Protein AF-A0A087VDQ1-F1 (afdb_monomer)

pLDDT: mean 90.11, std 8.34, range [55.56, 97.06]

Radius of gyration: 11.41 Å; Cα contacts (8 Å, |Δi|>4): 126; chains: 1; bounding box: 32×22×26 Å

Foldseek 3Di:
DPDWWKKFFQAWDWDQDPVRDIDIDHGGFIWTFDADPDQFWTWTHGPPDDPPDDIDIDTPVRMDTDDD

Organism: NCBI:txid100784

Structure (mmCIF, N/CA/C/O backbone):
data_AF-A0A087VDQ1-F1
#
_entry.id   AF-A0A087VDQ1-F1
#
loop_
_atom_site.group_PDB
_atom_site.id
_atom_site.type_symbol
_atom_site.label_atom_id
_atom_site.label_alt_id
_atom_site.label_comp_id
_atom_site.label_asym_id
_atom_site.label_entity_id
_atom_site.label_seq_id
_atom_site.pdbx_PDB_ins_code
_atom_site.Cartn_x
_atom_site.Cartn_y
_atom_site.Cartn_z
_atom_site.occupancy
_atom_site.B_iso_or_equiv
_atom_site.auth_seq_id
_atom_site.auth_comp_id
_atom_site.auth_asym_id
_atom_site.auth_atom_id
_atom_site.pdbx_PDB_model_num
ATOM 1 N N . ALA A 1 1 ? -11.748 10.035 18.827 1.00 55.56 1 ALA A N 1
ATOM 2 C CA . ALA A 1 1 ? -10.807 9.153 18.118 1.00 55.56 1 ALA A CA 1
ATOM 3 C C . ALA A 1 1 ? -10.457 9.853 16.822 1.00 55.56 1 ALA A C 1
ATOM 5 O O . ALA A 1 1 ? -11.374 10.360 16.186 1.00 55.56 1 ALA A O 1
ATOM 6 N N . GLU A 1 2 ? -9.176 9.982 16.492 1.00 62.97 2 GLU A N 1
ATOM 7 C CA . GLU A 1 2 ? -8.799 10.501 15.175 1.00 62.97 2 GLU A CA 1
ATOM 8 C C . GLU A 1 2 ? -9.298 9.536 14.087 1.00 62.97 2 GLU A C 1
ATOM 10 O O . GLU A 1 2 ? -9.354 8.325 14.340 1.00 62.97 2 GLU A O 1
ATOM 15 N N . PRO A 1 3 ? -9.731 10.040 12.920 1.00 74.38 3 PRO A N 1
ATOM 16 C CA . PRO A 1 3 ? -10.209 9.185 11.847 1.00 74.38 3 PRO A CA 1
ATOM 17 C C . PRO A 1 3 ? -9.057 8.323 11.328 1.00 74.38 3 PRO A C 1
ATOM 19 O O . PRO A 1 3 ? -8.009 8.825 10.930 1.00 74.38 3 PRO A O 1
ATOM 22 N N . VAL A 1 4 ? -9.258 7.008 11.343 1.00 83.69 4 VAL A N 1
ATOM 23 C CA . VAL A 1 4 ? -8.317 6.064 10.743 1.00 83.69 4 VAL A CA 1
ATOM 24 C C . VAL A 1 4 ? -8.568 6.057 9.241 1.00 83.69 4 VAL A C 1
ATOM 26 O O . VAL A 1 4 ? -9.643 5.662 8.798 1.00 83.69 4 VAL A O 1
ATOM 29 N N . VAL A 1 5 ? -7.580 6.490 8.460 1.00 92.06 5 VAL A N 1
ATOM 30 C CA . VAL A 1 5 ? -7.658 6.450 6.997 1.00 92.06 5 VAL A CA 1
ATOM 31 C C . VAL A 1 5 ? -7.348 5.031 6.528 1.00 92.06 5 VAL A C 1
ATOM 33 O O . VAL A 1 5 ? -6.247 4.512 6.746 1.00 92.06 5 VAL A O 1
ATOM 36 N N . VAL A 1 6 ? -8.329 4.401 5.886 1.00 93.94 6 VAL A N 1
ATOM 37 C CA . VAL A 1 6 ? -8.169 3.084 5.268 1.00 93.94 6 VAL A CA 1
ATOM 38 C C . VAL A 1 6 ? -7.759 3.280 3.817 1.00 93.94 6 VAL A C 1
ATOM 40 O O . VAL A 1 6 ? -8.348 4.073 3.094 1.00 93.94 6 VAL A O 1
ATOM 43 N N . LEU A 1 7 ? -6.751 2.541 3.379 1.00 95.19 7 LEU A N 1
ATOM 44 C CA . LEU A 1 7 ? -6.308 2.495 1.995 1.00 95.19 7 LEU A CA 1
ATOM 45 C C . LEU A 1 7 ? -6.716 1.172 1.368 1.00 95.19 7 LEU A C 1
ATOM 47 O O . LEU A 1 7 ? -6.732 0.146 2.045 1.00 95.19 7 LEU A O 1
ATOM 51 N N . ARG A 1 8 ? -6.969 1.175 0.062 1.00 96.06 8 ARG A N 1
ATOM 52 C CA . ARG A 1 8 ? -7.145 -0.041 -0.737 1.00 96.06 8 ARG A CA 1
ATOM 53 C C . ARG A 1 8 ? -6.121 -0.096 -1.858 1.00 96.06 8 ARG A C 1
ATOM 55 O O . ARG A 1 8 ? -5.989 0.872 -2.606 1.00 96.06 8 ARG A O 1
ATOM 62 N N . ALA A 1 9 ? -5.441 -1.230 -2.005 1.00 96.75 9 ALA A N 1
ATOM 63 C CA . ALA A 1 9 ? -4.597 -1.499 -3.164 1.00 96.75 9 ALA A CA 1
ATOM 64 C C . ALA A 1 9 ? -5.435 -1.537 -4.445 1.00 96.75 9 ALA A C 1
ATOM 66 O O . ALA A 1 9 ? -6.443 -2.240 -4.530 1.00 96.75 9 ALA A O 1
ATOM 67 N N . LEU A 1 10 ? -4.994 -0.802 -5.459 1.00 97.06 10 LEU A N 1
ATOM 68 C CA . LEU A 1 10 ? -5.580 -0.813 -6.798 1.00 97.06 10 LEU A CA 1
ATOM 69 C C . LEU A 1 10 ? -4.953 -1.898 -7.680 1.00 97.06 10 LEU A C 1
ATOM 71 O O . LEU A 1 10 ? -5.614 -2.429 -8.569 1.00 97.06 10 LEU A O 1
ATOM 75 N N . TYR A 1 11 ? -3.695 -2.252 -7.409 1.00 96.50 11 TYR A N 1
ATOM 76 C CA . TYR A 1 11 ? -2.909 -3.188 -8.209 1.00 96.50 11 TYR A CA 1
ATOM 77 C C . TYR A 1 11 ? -2.133 -4.158 -7.322 1.00 96.50 11 TYR A C 1
ATOM 79 O O . TYR A 1 11 ? -1.826 -3.863 -6.168 1.00 96.50 11 TYR A O 1
ATOM 87 N N . ASN A 1 12 ? -1.766 -5.304 -7.894 1.00 96.62 12 ASN A N 1
ATOM 88 C CA . ASN A 1 12 ? -0.779 -6.181 -7.279 1.00 96.62 12 ASN A CA 1
ATOM 89 C C . ASN A 1 12 ? 0.595 -5.513 -7.365 1.00 96.62 12 ASN A C 1
ATOM 91 O O . ASN A 1 12 ? 0.986 -5.029 -8.428 1.00 96.62 12 ASN A O 1
ATOM 95 N N . TYR A 1 13 ? 1.348 -5.530 -6.274 1.00 94.62 13 TYR A N 1
ATOM 96 C CA . TYR A 1 13 ? 2.709 -5.008 -6.251 1.00 94.62 13 TYR A CA 1
ATOM 97 C C . TYR A 1 13 ? 3.543 -5.787 -5.249 1.00 94.62 13 TYR A C 1
ATOM 99 O O . TYR A 1 13 ? 3.065 -6.143 -4.176 1.00 94.62 13 TYR A O 1
ATOM 107 N N . ALA A 1 14 ? 4.795 -6.059 -5.594 1.00 95.06 14 ALA A N 1
ATOM 108 C CA . ALA A 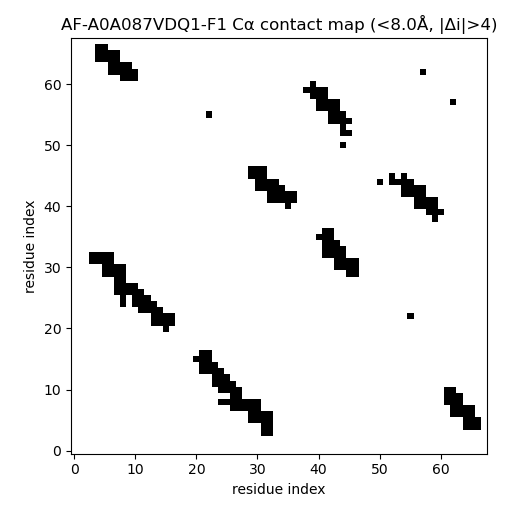1 14 ? 5.722 -6.715 -4.695 1.00 95.06 14 ALA A CA 1
ATOM 109 C C . ALA A 1 14 ? 7.123 -6.147 -4.874 1.00 95.06 14 ALA A C 1
ATOM 111 O O . ALA A 1 14 ? 7.545 -5.837 -5.988 1.00 95.06 14 ALA A O 1
ATOM 112 N N . TYR A 1 15 ? 7.848 -6.039 -3.770 1.00 94.12 15 TYR A N 1
ATOM 113 C CA . TYR A 1 15 ? 9.235 -5.609 -3.765 1.00 94.12 15 TYR A CA 1
ATOM 114 C C . TYR A 1 15 ? 9.997 -6.268 -2.619 1.00 94.12 15 TYR A C 1
ATOM 116 O O . TYR A 1 15 ? 9.420 -6.801 -1.664 1.00 94.12 15 TYR A O 1
ATOM 124 N N . ARG A 1 16 ? 11.323 -6.229 -2.720 1.00 94.94 16 ARG A N 1
ATOM 125 C CA . ARG A 1 16 ? 12.211 -6.616 -1.630 1.00 94.94 16 ARG A CA 1
ATOM 126 C C . ARG A 1 16 ? 12.659 -5.356 -0.905 1.00 94.94 16 ARG A C 1
ATOM 128 O O . ARG A 1 16 ? 13.284 -4.491 -1.512 1.00 94.94 16 ARG A O 1
ATOM 135 N N . ALA A 1 17 ? 12.306 -5.245 0.368 1.00 89.62 17 ALA A N 1
ATOM 136 C CA . ALA A 1 17 ? 12.742 -4.147 1.214 1.00 89.62 17 ALA A CA 1
ATOM 137 C C . ALA A 1 17 ? 14.252 -4.238 1.491 1.00 89.62 17 ALA A C 1
ATOM 139 O O . ALA A 1 17 ? 14.857 -5.305 1.363 1.00 89.62 17 ALA A O 1
ATOM 140 N N . GLU A 1 18 ? 14.853 -3.123 1.905 1.00 88.25 18 GLU A N 1
ATOM 141 C CA . GLU A 1 18 ? 16.288 -3.049 2.221 1.00 88.25 18 GLU A CA 1
ATOM 142 C C . GLU A 1 18 ? 16.697 -4.005 3.352 1.00 88.25 18 GLU A C 1
ATOM 144 O O . GLU A 1 18 ? 17.802 -4.537 3.354 1.00 88.25 18 GLU A O 1
ATOM 149 N N . ASP A 1 19 ? 15.774 -4.301 4.273 1.00 87.12 19 ASP A N 1
ATOM 150 C CA . ASP A 1 19 ? 15.953 -5.291 5.343 1.00 87.12 19 ASP A CA 1
ATOM 151 C C . ASP A 1 19 ? 15.832 -6.754 4.865 1.00 87.12 19 ASP A C 1
ATOM 153 O O . ASP A 1 19 ? 15.884 -7.692 5.662 1.00 87.12 19 ASP A O 1
ATOM 157 N N . GLY A 1 20 ? 15.663 -6.964 3.559 1.00 91.25 20 GLY A N 1
ATOM 158 C CA . GLY A 1 20 ? 15.567 -8.270 2.926 1.00 91.25 20 GLY A CA 1
ATOM 159 C C . GLY A 1 20 ? 14.172 -8.894 2.949 1.00 91.25 20 GLY A C 1
ATOM 160 O O . GLY A 1 20 ? 14.009 -9.958 2.342 1.00 91.25 20 GLY A O 1
ATOM 161 N N . ARG A 1 21 ? 13.169 -8.266 3.583 1.00 90.44 21 ARG A N 1
ATOM 162 C CA . ARG A 1 21 ? 11.786 -8.767 3.579 1.00 90.44 21 ARG A CA 1
ATOM 163 C C . ARG A 1 21 ? 11.161 -8.660 2.192 1.00 90.44 21 ARG A C 1
ATOM 165 O O . ARG A 1 21 ? 11.336 -7.664 1.494 1.00 90.44 21 ARG A O 1
ATOM 172 N N . HIS A 1 22 ? 10.364 -9.662 1.830 1.00 92.94 22 HIS A N 1
ATOM 173 C CA . HIS A 1 22 ? 9.455 -9.557 0.693 1.00 92.94 22 HIS A C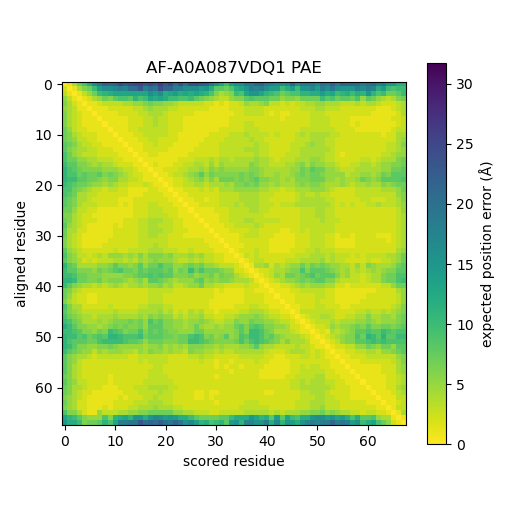A 1
ATOM 174 C C . HIS A 1 22 ? 8.153 -8.918 1.154 1.00 92.94 22 HIS A C 1
ATOM 176 O O . HIS A 1 22 ? 7.442 -9.464 1.999 1.00 92.94 22 HIS A O 1
ATOM 182 N N . VAL A 1 23 ? 7.857 -7.754 0.592 1.00 92.69 23 VAL A N 1
ATOM 183 C CA . VAL A 1 23 ? 6.588 -7.064 0.775 1.00 92.69 23 VAL A CA 1
ATOM 184 C C . VAL A 1 23 ? 5.776 -7.287 -0.486 1.00 92.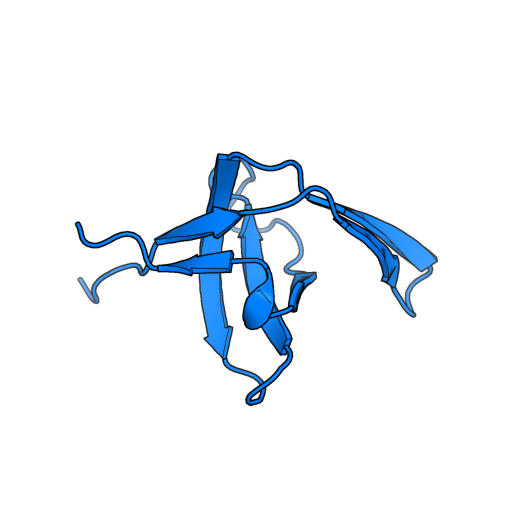69 23 VAL A C 1
ATOM 186 O O . VAL A 1 23 ? 6.270 -7.080 -1.591 1.00 92.69 23 VAL A O 1
ATOM 189 N N . ALA A 1 24 ? 4.536 -7.719 -0.311 1.00 94.50 24 ALA A N 1
ATOM 190 C CA . ALA A 1 24 ? 3.578 -7.872 -1.387 1.00 94.50 24 ALA A CA 1
ATOM 191 C C . ALA A 1 24 ? 2.236 -7.282 -0.955 1.00 94.50 24 ALA A C 1
ATOM 193 O O . ALA A 1 24 ? 1.854 -7.394 0.213 1.00 94.50 24 ALA A O 1
ATOM 194 N N . MET A 1 25 ? 1.550 -6.669 -1.909 1.00 94.06 25 MET A N 1
ATOM 195 C CA . MET A 1 25 ? 0.155 -6.273 -1.825 1.00 94.06 25 MET A CA 1
ATOM 196 C C . MET A 1 25 ? -0.609 -6.891 -2.990 1.00 94.06 25 MET A C 1
ATOM 198 O O . MET A 1 25 ? -0.078 -7.023 -4.101 1.00 94.06 25 MET A O 1
ATOM 202 N N . VAL A 1 26 ? -1.863 -7.235 -2.735 1.00 95.75 26 VAL A N 1
ATOM 203 C CA . VAL A 1 26 ? -2.802 -7.718 -3.748 1.00 95.75 26 VAL A CA 1
ATOM 204 C C . VAL A 1 26 ? -3.866 -6.650 -3.991 1.00 95.75 26 VAL A C 1
ATOM 206 O O . VAL A 1 26 ? -4.318 -5.992 -3.059 1.00 95.75 26 VAL A O 1
ATOM 209 N N . ALA A 1 27 ? -4.291 -6.469 -5.239 1.00 96.50 27 ALA A N 1
ATOM 210 C CA . ALA A 1 27 ? -5.390 -5.575 -5.578 1.00 96.50 27 ALA A CA 1
ATOM 211 C C . ALA A 1 27 ? -6.639 -5.917 -4.745 1.00 96.50 27 ALA A C 1
ATOM 213 O O . ALA A 1 27 ? -7.044 -7.075 -4.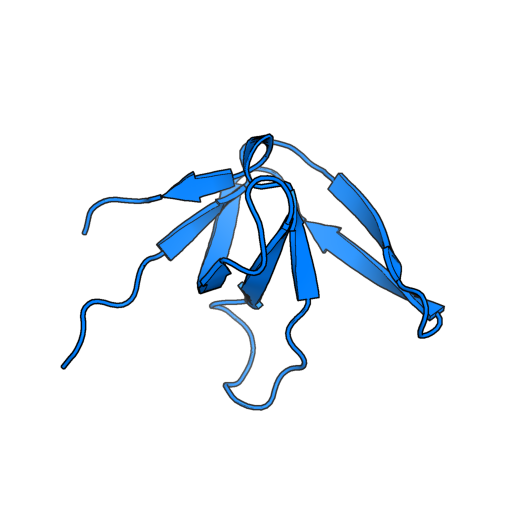647 1.00 96.50 27 ALA A O 1
ATOM 214 N N . GLY A 1 28 ? -7.245 -4.897 -4.140 1.00 95.19 28 GLY A N 1
ATOM 215 C CA . GLY A 1 28 ? -8.367 -5.029 -3.213 1.00 95.19 28 GLY A CA 1
ATOM 216 C C . GLY A 1 28 ? -7.972 -5.196 -1.742 1.00 95.19 28 GLY A C 1
ATOM 217 O O . GLY A 1 28 ? -8.833 -5.015 -0.883 1.00 95.19 28 GLY A O 1
ATOM 218 N N . GLU A 1 29 ? -6.705 -5.479 -1.429 1.00 95.19 29 GLU A N 1
ATOM 219 C CA . GLU A 1 29 ? -6.213 -5.558 -0.048 1.00 95.19 29 GLU A CA 1
ATOM 220 C C . GLU A 1 29 ? -6.305 -4.192 0.648 1.00 95.19 29 GLU A C 1
ATOM 222 O O . GLU A 1 29 ? -6.111 -3.148 0.017 1.00 95.19 29 GLU A O 1
ATOM 227 N N . GLN A 1 30 ? -6.629 -4.201 1.945 1.00 94.44 30 GLN A N 1
ATOM 228 C CA . GLN A 1 30 ? -6.826 -2.992 2.741 1.00 94.44 30 GLN A CA 1
ATOM 229 C C . GLN A 1 30 ? -5.698 -2.768 3.748 1.00 94.44 30 GLN A C 1
ATOM 231 O O . GLN A 1 30 ? -5.253 -3.687 4.443 1.00 94.44 30 GLN A O 1
ATOM 236 N N . PHE A 1 31 ? -5.297 -1.508 3.881 1.00 94.44 31 PHE A N 1
ATOM 237 C CA . PHE A 1 31 ? -4.247 -1.076 4.792 1.00 94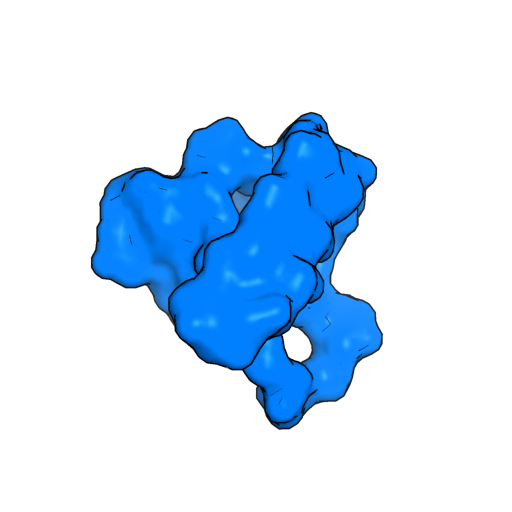.44 31 PHE A CA 1
ATOM 238 C C . PHE A 1 31 ? -4.708 0.094 5.645 1.00 94.44 31 PHE A C 1
ATOM 240 O O . PHE A 1 31 ? -5.584 0.860 5.259 1.00 94.44 31 PHE A O 1
ATOM 247 N N .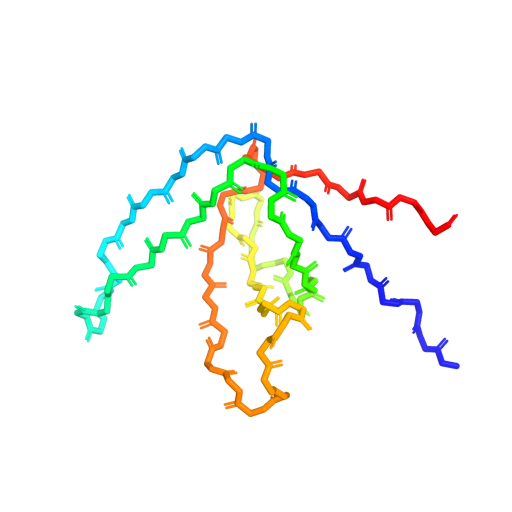 LEU A 1 32 ? -4.078 0.251 6.799 1.00 93.62 32 LEU A N 1
ATOM 248 C CA . LEU A 1 32 ? -4.219 1.432 7.634 1.00 93.62 32 LEU A CA 1
ATOM 249 C C . LEU A 1 32 ? -3.070 2.378 7.306 1.00 93.62 32 LEU A C 1
ATOM 251 O O . LEU A 1 32 ? -1.901 1.986 7.411 1.00 93.62 32 LEU A O 1
ATOM 255 N N . LEU A 1 33 ? -3.392 3.605 6.903 1.00 93.44 33 LEU A N 1
ATOM 256 C CA . LEU A 1 33 ? -2.385 4.636 6.698 1.00 93.44 33 LEU A CA 1
ATOM 257 C C . LEU A 1 33 ? -1.820 5.061 8.056 1.00 93.44 33 LEU A C 1
ATOM 259 O O . LEU A 1 33 ? -2.560 5.500 8.932 1.00 93.44 33 LEU A O 1
ATOM 263 N N . LEU A 1 34 ? -0.502 4.944 8.212 1.00 92.31 34 LEU A N 1
ATOM 264 C CA . LEU A 1 34 ? 0.196 5.409 9.409 1.00 92.31 34 LEU A CA 1
ATOM 265 C C . LEU A 1 34 ? 0.833 6.776 9.174 1.00 92.31 34 LEU A C 1
ATOM 267 O O . LEU A 1 34 ? 0.723 7.664 10.012 1.00 92.31 34 LEU A O 1
ATOM 271 N N . HIS A 1 35 ? 1.527 6.937 8.043 1.00 91.25 35 HIS A N 1
ATOM 272 C CA . HIS A 1 35 ? 2.277 8.153 7.745 1.00 91.25 35 HIS A CA 1
ATOM 273 C C . HIS A 1 35 ? 2.518 8.316 6.240 1.00 91.25 35 HIS A C 1
ATOM 275 O O . HIS A 1 35 ? 2.998 7.395 5.581 1.00 91.25 35 HIS A O 1
ATOM 281 N N . LYS A 1 36 ? 2.251 9.503 5.688 1.00 92.19 36 LYS A N 1
ATOM 282 C CA . LYS A 1 36 ? 2.627 9.856 4.310 1.00 92.19 36 LYS A CA 1
ATOM 283 C C . LYS A 1 36 ? 4.066 10.371 4.315 1.00 92.19 36 LYS A C 1
ATOM 285 O O . LYS A 1 36 ? 4.292 11.552 4.542 1.00 92.19 36 LYS A O 1
ATOM 290 N N . ALA A 1 37 ? 5.037 9.474 4.138 1.00 85.00 37 ALA A N 1
ATOM 291 C CA . ALA A 1 37 ? 6.449 9.835 4.270 1.00 85.00 37 ALA A CA 1
ATOM 292 C C . ALA A 1 37 ? 6.916 10.829 3.198 1.00 85.00 37 ALA A C 1
ATOM 294 O O . ALA A 1 37 ? 7.710 11.716 3.503 1.00 85.00 37 ALA A O 1
ATOM 295 N N . ASN A 1 38 ? 6.415 10.694 1.969 1.00 88.62 38 ASN A N 1
ATOM 296 C CA . ASN A 1 38 ? 6.565 11.663 0.883 1.00 88.62 38 ASN A CA 1
ATOM 297 C C . ASN A 1 38 ? 5.412 11.506 -0.136 1.00 88.62 38 ASN A C 1
ATOM 299 O O . ASN A 1 38 ? 4.449 10.779 0.124 1.00 88.62 38 ASN A O 1
ATOM 303 N N . GLU A 1 39 ? 5.493 12.208 -1.271 1.00 86.94 39 GLU A N 1
ATOM 304 C CA . GLU A 1 39 ? 4.466 12.184 -2.327 1.00 86.94 39 GLU A CA 1
ATOM 305 C C . GLU A 1 39 ? 4.285 10.795 -2.963 1.00 86.94 39 GLU A C 1
ATOM 307 O O . GLU A 1 39 ? 3.175 10.451 -3.361 1.00 86.94 39 GLU A O 1
ATOM 312 N N . ASP A 1 40 ? 5.336 9.972 -2.985 1.00 90.00 40 ASP A N 1
ATOM 313 C CA . ASP A 1 40 ? 5.351 8.691 -3.696 1.00 90.00 40 ASP A CA 1
ATOM 314 C C . ASP A 1 40 ? 5.188 7.473 -2.784 1.00 90.00 40 ASP A C 1
ATOM 316 O O . ASP A 1 40 ? 4.698 6.440 -3.226 1.00 90.00 40 ASP A O 1
ATOM 320 N N . GLY A 1 41 ? 5.614 7.557 -1.526 1.00 92.12 41 GLY A N 1
ATOM 321 C CA . GLY A 1 41 ? 5.758 6.429 -0.613 1.00 92.12 41 GLY A CA 1
ATOM 322 C C . GLY A 1 41 ? 5.042 6.677 0.705 1.00 92.12 41 GLY A C 1
ATOM 323 O O . GLY A 1 41 ? 5.443 7.522 1.511 1.00 92.12 41 GLY A O 1
ATOM 324 N N . TRP A 1 42 ? 3.986 5.910 0.954 1.00 95.19 42 TRP A N 1
ATOM 325 C CA . TRP A 1 42 ? 3.211 5.985 2.189 1.00 95.19 42 TRP A CA 1
ATOM 326 C C . TRP A 1 42 ? 3.483 4.771 3.060 1.00 95.19 42 TRP A C 1
ATOM 328 O O . TRP A 1 42 ? 3.551 3.645 2.578 1.00 95.19 42 TRP A O 1
ATOM 338 N N . GLN A 1 43 ? 3.644 5.002 4.357 1.00 94.88 43 GLN A N 1
ATOM 339 C CA . GLN A 1 43 ? 3.840 3.957 5.343 1.00 94.88 43 GLN A CA 1
ATOM 340 C C . GLN A 1 43 ? 2.491 3.472 5.862 1.00 94.88 43 GLN A C 1
ATOM 342 O O . GLN A 1 43 ? 1.665 4.261 6.334 1.00 94.88 43 GLN A O 1
ATOM 347 N N . VAL A 1 44 ? 2.292 2.161 5.808 1.00 94.25 44 VAL A N 1
ATOM 348 C CA . VAL A 1 44 ? 1.026 1.515 6.141 1.00 94.25 44 VAL A CA 1
ATOM 349 C C . VAL A 1 44 ? 1.236 0.285 7.018 1.00 94.25 44 VAL A C 1
ATOM 351 O O . VAL A 1 44 ? 2.339 -0.264 7.101 1.00 94.25 44 VAL A O 1
ATOM 354 N N . SER A 1 45 ? 0.156 -0.160 7.654 1.00 93.75 45 SER A N 1
ATOM 355 C CA . SER A 1 45 ? 0.056 -1.477 8.286 1.00 93.75 45 SER A CA 1
ATOM 356 C C . SER A 1 45 ? -1.099 -2.270 7.679 1.00 93.75 45 SER A C 1
ATOM 358 O O . SER A 1 45 ? -2.080 -1.681 7.221 1.00 93.75 45 SER A O 1
ATOM 360 N N . ARG A 1 46 ? -1.020 -3.604 7.678 1.00 91.44 46 ARG A N 1
ATOM 361 C CA . ARG A 1 46 ? -2.151 -4.433 7.241 1.00 91.44 46 ARG A CA 1
ATOM 362 C C . ARG A 1 46 ? -3.260 -4.387 8.280 1.00 91.44 46 ARG A C 1
ATOM 364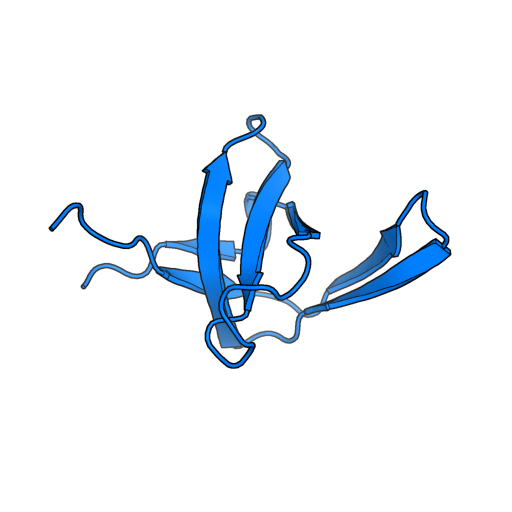 O O . ARG A 1 46 ? -3.012 -4.639 9.454 1.00 91.44 46 ARG A O 1
ATOM 371 N N . ALA A 1 47 ? -4.491 -4.144 7.838 1.00 85.88 47 ALA A N 1
ATOM 372 C CA . ALA A 1 47 ? -5.649 -4.138 8.733 1.00 85.88 47 ALA A CA 1
ATOM 373 C C . ALA A 1 47 ? -5.924 -5.521 9.363 1.00 85.88 47 ALA A C 1
ATOM 375 O O . ALA A 1 47 ? -6.509 -5.605 10.439 1.00 85.88 47 ALA A O 1
ATOM 376 N N . SER A 1 48 ? -5.489 -6.603 8.707 1.00 85.06 48 SER A N 1
ATOM 377 C CA . SER A 1 48 ? -5.614 -7.980 9.196 1.00 85.06 48 SER A CA 1
ATOM 378 C C . SER A 1 48 ? -4.507 -8.406 10.163 1.00 85.06 48 SER A C 1
ATOM 380 O O . SER A 1 48 ? -4.607 -9.476 10.762 1.00 85.06 48 SER A O 1
ATOM 382 N N . GLU A 1 49 ? -3.423 -7.636 10.275 1.00 85.44 49 GLU A N 1
ATOM 383 C CA . GLU A 1 49 ? -2.291 -7.978 11.132 1.00 85.44 49 GLU A CA 1
ATOM 384 C C . GLU A 1 49 ? -2.401 -7.292 12.504 1.00 85.44 49 GLU A C 1
ATOM 386 O O . GLU A 1 49 ? -3.055 -6.256 12.643 1.00 85.44 49 GLU A O 1
ATOM 391 N N . PRO A 1 50 ? -1.767 -7.852 13.550 1.00 83.88 50 PRO A N 1
ATOM 392 C CA . PRO A 1 50 ? -1.748 -7.221 14.863 1.00 83.88 50 PRO A CA 1
ATOM 393 C C . PRO A 1 50 ? -1.127 -5.821 14.830 1.00 83.88 50 PRO A C 1
ATOM 395 O O . PRO A 1 50 ? -0.257 -5.532 14.017 1.00 83.88 50 PRO A O 1
ATOM 398 N N . HIS A 1 51 ? -1.471 -4.975 15.800 1.00 77.06 51 HIS A N 1
ATOM 399 C CA . HIS A 1 51 ? -0.938 -3.608 15.893 1.00 77.06 51 HIS A CA 1
ATOM 400 C C . HIS A 1 51 ? 0.593 -3.529 16.079 1.00 77.06 51 HIS A C 1
ATOM 402 O O . HIS A 1 51 ? 1.182 -2.482 15.834 1.00 77.06 51 HIS A O 1
ATOM 408 N N . TRP A 1 52 ? 1.244 -4.616 16.511 1.00 81.56 52 TRP A N 1
ATOM 409 C CA . TRP A 1 52 ? 2.708 -4.728 16.605 1.00 81.56 52 TRP A CA 1
ATOM 410 C C . TRP A 1 52 ? 3.366 -5.254 15.322 1.00 81.56 52 TRP A C 1
ATOM 412 O O . TRP A 1 52 ? 4.585 -5.447 15.285 1.00 81.56 52 TRP A O 1
ATOM 422 N N . ALA A 1 53 ? 2.581 -5.546 14.284 1.00 86.25 53 ALA A N 1
ATOM 423 C CA . ALA A 1 53 ? 3.120 -5.942 12.999 1.00 86.25 53 ALA A CA 1
ATOM 424 C C . ALA A 1 53 ? 3.942 -4.807 12.392 1.00 86.25 53 ALA A C 1
ATOM 426 O O . ALA A 1 53 ? 3.689 -3.621 12.608 1.00 86.25 53 ALA A O 1
ATOM 427 N N . ARG A 1 54 ? 4.987 -5.187 11.658 1.00 87.75 54 ARG A N 1
ATOM 428 C CA . ARG A 1 54 ? 5.966 -4.230 11.156 1.00 87.75 54 ARG A CA 1
ATOM 429 C C . ARG A 1 54 ? 5.380 -3.474 9.961 1.00 87.75 54 ARG A C 1
ATOM 431 O O . ARG A 1 54 ? 5.096 -4.119 8.950 1.00 87.75 54 ARG A O 1
ATOM 438 N N . PRO A 1 55 ? 5.308 -2.134 10.016 1.00 93.19 55 PRO A N 1
ATOM 439 C CA . PRO A 1 55 ? 4.872 -1.343 8.879 1.00 93.19 55 PRO A CA 1
ATOM 440 C C . PRO A 1 55 ? 5.744 -1.554 7.638 1.00 93.19 55 PRO A C 1
ATOM 442 O O . PRO A 1 55 ? 6.905 -1.985 7.713 1.00 93.19 55 PRO A O 1
ATOM 445 N N . PHE A 1 56 ? 5.182 -1.209 6.489 1.00 93.25 56 PHE A N 1
ATOM 446 C CA . PHE A 1 56 ? 5.870 -1.222 5.203 1.00 93.25 56 PHE A CA 1
ATOM 447 C C . PHE A 1 56 ? 5.407 -0.047 4.344 1.00 93.25 56 PHE A C 1
ATOM 449 O O . PHE A 1 56 ? 4.476 0.669 4.711 1.00 93.25 56 PHE A O 1
ATOM 456 N N . PHE A 1 57 ? 6.088 0.167 3.220 1.00 93.94 57 PHE A N 1
ATOM 457 C CA . PHE A 1 57 ? 5.785 1.263 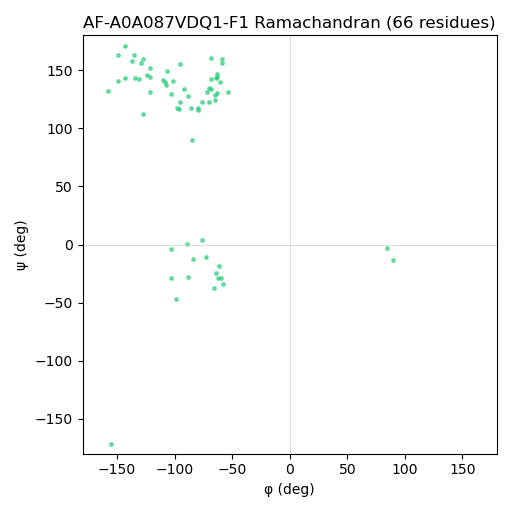2.312 1.00 93.94 57 PHE A CA 1
ATOM 458 C C . PHE A 1 57 ? 4.986 0.771 1.109 1.00 93.94 57 PHE A C 1
ATOM 460 O O . PHE A 1 57 ? 5.249 -0.303 0.568 1.00 93.94 57 PHE A O 1
ATOM 467 N N . VAL A 1 58 ? 4.023 1.582 0.688 1.00 94.50 58 VAL A N 1
ATOM 468 C CA . VAL A 1 58 ? 3.241 1.392 -0.533 1.00 94.50 58 VAL A CA 1
ATOM 469 C C . VAL A 1 58 ? 3.403 2.609 -1.437 1.00 94.50 58 VAL A C 1
ATOM 471 O O . VAL A 1 58 ? 3.475 3.730 -0.922 1.00 94.50 58 VAL A O 1
ATOM 474 N N . PRO A 1 59 ? 3.443 2.429 -2.769 1.00 95.62 59 PRO A N 1
ATOM 475 C CA . PRO A 1 59 ? 3.388 3.557 -3.681 1.00 95.62 59 PRO A CA 1
ATOM 476 C C . PRO A 1 59 ? 2.033 4.266 -3.569 1.00 95.62 59 PRO A C 1
ATOM 478 O O . PRO A 1 59 ? 0.992 3.618 -3.690 1.00 95.62 59 PRO A O 1
ATOM 481 N N . ALA A 1 60 ? 2.029 5.584 -3.381 1.00 95.00 60 ALA A N 1
ATOM 482 C CA . ALA A 1 60 ? 0.811 6.388 -3.255 1.00 95.00 60 ALA A CA 1
ATOM 483 C C . ALA A 1 60 ? -0.100 6.260 -4.488 1.00 95.00 60 ALA A C 1
ATOM 485 O O . ALA A 1 60 ? -1.319 6.221 -4.373 1.00 95.00 60 ALA A O 1
ATOM 486 N N . THR A 1 61 ? 0.495 6.101 -5.673 1.00 95.75 61 THR A N 1
ATOM 487 C CA . THR A 1 61 ? -0.215 5.913 -6.948 1.00 95.75 61 THR A CA 1
ATOM 488 C C . THR A 1 61 ? -0.856 4.528 -7.108 1.00 95.75 61 THR A C 1
ATOM 490 O O . THR A 1 61 ? -1.636 4.317 -8.036 1.00 95.75 61 THR A O 1
ATOM 493 N N . TYR A 1 62 ? -0.540 3.576 -6.223 1.00 96.56 62 TYR A N 1
ATOM 494 C CA . TYR A 1 62 ? -1.031 2.191 -6.271 1.00 96.56 62 TYR A CA 1
ATOM 495 C C . TYR A 1 62 ? -2.146 1.930 -5.260 1.00 96.56 62 TYR A C 1
ATOM 497 O O . TYR A 1 62 ? -2.707 0.832 -5.227 1.00 96.56 62 TYR A O 1
ATOM 505 N N . VAL A 1 63 ? -2.474 2.922 -4.440 1.00 95.81 63 VAL A N 1
ATOM 506 C CA . VAL A 1 63 ? -3.495 2.833 -3.404 1.00 95.81 63 VAL A CA 1
ATOM 507 C C . VAL A 1 63 ? -4.484 3.983 -3.540 1.00 95.81 63 VAL A C 1
ATOM 509 O O . VAL A 1 63 ? -4.205 5.005 -4.157 1.00 95.81 63 VAL A O 1
ATOM 512 N N . THR A 1 64 ? -5.665 3.811 -2.964 1.00 95.50 64 THR A N 1
ATOM 513 C CA . THR A 1 64 ? -6.667 4.873 -2.849 1.00 95.50 64 THR A CA 1
ATOM 514 C C . THR A 1 64 ? -7.177 4.934 -1.418 1.00 95.50 64 THR A C 1
ATOM 516 O O . THR A 1 64 ? -7.309 3.890 -0.776 1.00 95.50 64 THR A O 1
ATOM 519 N N . GLU A 1 65 ? -7.428 6.139 -0.914 1.00 94.44 65 GLU A N 1
ATOM 520 C CA . GLU A 1 65 ? -8.119 6.338 0.361 1.00 94.44 65 GLU A CA 1
ATOM 521 C C . GLU A 1 65 ? -9.578 5.899 0.218 1.00 94.44 65 GLU A C 1
ATOM 523 O O . GLU A 1 65 ? -10.237 6.185 -0.781 1.00 94.44 65 GLU A O 1
ATOM 528 N N . LEU A 1 66 ? -10.063 5.141 1.195 1.00 90.62 66 LEU A N 1
ATOM 529 C CA . LEU A 1 66 ? -11.463 4.786 1.323 1.00 90.62 66 LEU A CA 1
ATOM 530 C C . LEU A 1 66 ? -12.097 5.771 2.296 1.00 90.62 66 LEU A C 1
ATOM 532 O O . LEU A 1 66 ? -11.722 5.808 3.469 1.00 90.62 66 LEU A O 1
ATOM 536 N N . ASP A 1 67 ? -13.047 6.555 1.792 1.00 73.44 67 ASP A N 1
ATOM 537 C CA . ASP A 1 67 ? -13.916 7.354 2.646 1.00 73.44 67 ASP A CA 1
ATOM 538 C C . ASP A 1 67 ? -14.717 6.423 3.584 1.00 73.44 67 ASP A C 1
ATOM 540 O O . ASP A 1 67 ? -15.126 5.337 3.149 1.00 73.44 67 ASP A O 1
ATOM 544 N N . PRO A 1 68 ? -14.893 6.801 4.864 1.00 60.38 68 PRO A N 1
ATOM 545 C CA . PRO A 1 68 ? -15.635 6.012 5.847 1.00 60.38 68 PRO A CA 1
ATOM 546 C C . PRO A 1 68 ? -17.131 5.870 5.534 1.00 60.38 68 PRO A C 1
ATOM 548 O O . PRO A 1 68 ? -17.720 6.785 4.913 1.00 60.38 68 PRO A O 1
#

InterPro domains:
  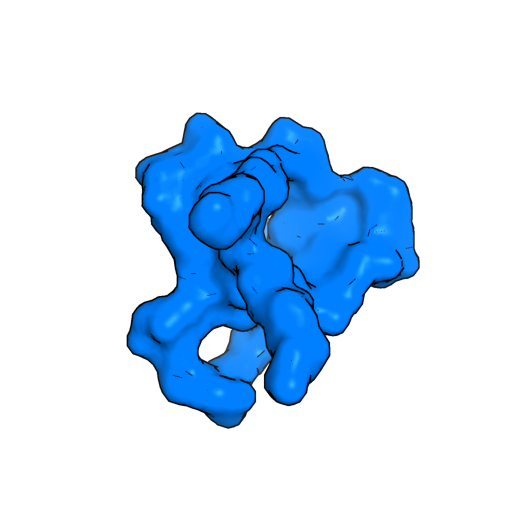IPR001452 SH3 domain [PS50002] (2-68)
  IPR036028 SH3-like domain superfamily [SSF50044] (4-68)

Sequence (68 aa):
AEPVVVLRALYNYAYRAEDGRHVAMVAGEQFLLLHKANEDGWQVSRASEPHWARPFFVPATYVTELDP

Mean predicted aligned error: 4.07 Å

Secondary structure (DSSP, 8-state):
-----EEEESS-EEEE-TTSPEEEE-TT-EEEEEEE-SSSEEEEEETTS-TTSPPEEEEGGGEEEEP-

Nearest PDB structures (foldseek):
  2d8j-assembly1_A  TM=7.757E-01  e=3.463E-03  Mus musculus
  2dbk-assembly1_A  TM=7.471E-01  e=1.614E-02  Homo sapiens
  1zuk-assembly1_A  TM=7.804E-01  e=6.380E-02  Saccharomyces cerevisiae
  6gbu-assembly1_B  TM=7.297E-01  e=5.716E-02  Homo sapiens
  2ggr-assembly1_A  TM=6.987E-01  e=9.375E-02  Mus musculus

Solvent-accessible surface area (backbone atoms only — not comparable to full-atom values): 4134 Å² total; per-residue (Å²): 129,81,85,81,50,36,32,31,29,72,44,69,48,72,51,72,46,95,88,68,48,79,48,72,48,47,52,69,43,55,29,35,62,74,42,74,77,51,90,56,41,26,34,28,39,56,69,90,50,63,94,85,56,80,66,48,75,43,52,44,92,42,42,43,80,51,83,132